Protein AF-A0A2E7U1V6-F1 (afdb_monomer)

Solvent-accessible surface area (backbone atoms only — not comparable to full-atom values): 4729 Å² total; per-residue (Å²): 133,84,69,40,27,31,37,36,37,22,34,71,88,67,53,79,44,81,80,42,71,76,34,55,90,45,71,67,47,52,49,52,53,46,42,56,65,69,23,71,50,25,77,71,49,49,34,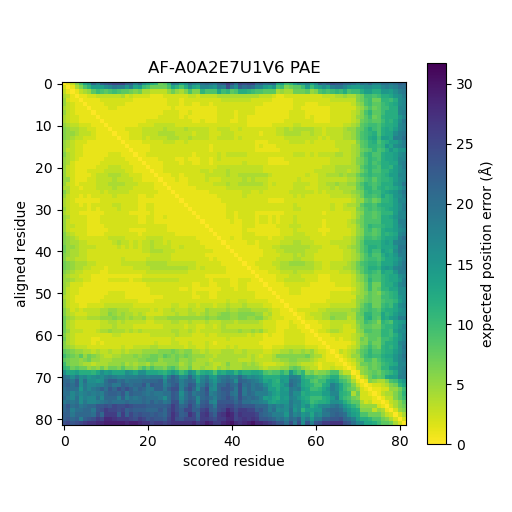38,34,39,40,30,24,40,86,85,68,48,77,68,33,33,35,44,76,92,37,76,80,40,78,59,72,69,68,64,55,62,74,72,74,121

Mean predicted aligned error: 6.12 Å

Nearest PDB structures (foldseek):
  5d1p-assembly1_B  TM=3.878E-01  e=1.481E+00  Methanothermobacter thermautotrophicus str. Delta H
  2z3j-assembly1_D  TM=4.479E-01  e=1.881E+00  Aspergillus terreus
  3oj6-assembly1_C  TM=4.446E-01  e=4.345E+00  Coccidioides immitis
  5u75-assembly1_A  TM=4.687E-01  e=2.120E+00  Staphylococcus aureus
  4irc-assembly1_F  TM=4.243E-01  e=4.345E+00  Escherichia coli K-12

Secondary structure (DSSP, 8-state):
---EEEEEEEETT--EEEEEEEEESSHHH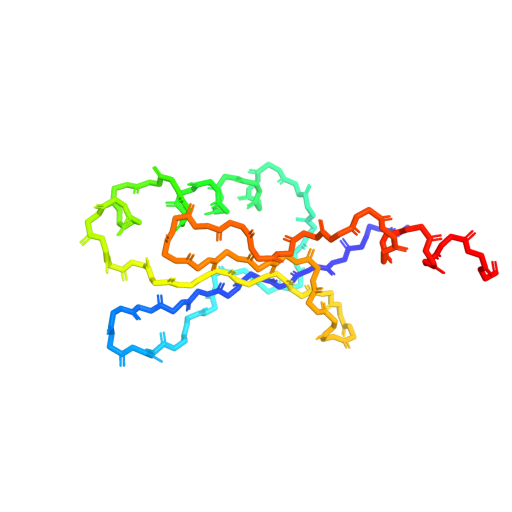HHHHHHHHHSHHHHTTSEEEEEEEETT--EEEEEETTEEEE--HHHHHHTT--

Sequence (82 aa):
MSNLYNLFWWDKDGNQHNELERHPLDDTFKSAMARLTRGPAAMMGAVQKVMVTDMDDFTNYLWEDGRLIFPTEEQMKSRGKG

Structure (mmCIF, N/CA/C/O backbone):
data_AF-A0A2E7U1V6-F1
#
_entry.id   AF-A0A2E7U1V6-F1
#
loop_
_atom_site.group_PDB
_atom_site.id
_atom_site.type_symbol
_atom_site.label_atom_id
_atom_site.label_alt_id
_atom_site.label_comp_id
_atom_site.label_asym_id
_atom_site.label_entity_id
_atom_site.label_seq_id
_atom_site.pdbx_PDB_ins_code
_atom_site.Cartn_x
_atom_site.Cartn_y
_atom_site.Cartn_z
_atom_site.occupancy
_atom_site.B_iso_or_equiv
_atom_site.auth_seq_id
_atom_site.auth_comp_id
_atom_site.auth_asym_id
_atom_site.auth_atom_id
_atom_site.pdbx_PDB_model_num
ATOM 1 N N . MET A 1 1 ? 12.305 0.080 -19.768 1.00 54.91 1 MET A N 1
ATOM 2 C CA . MET A 1 1 ? 12.589 0.074 -18.318 1.00 54.91 1 MET A CA 1
ATOM 3 C C . MET A 1 1 ? 11.262 -0.119 -17.616 1.00 54.91 1 MET A C 1
ATOM 5 O O . MET A 1 1 ? 10.310 0.542 -18.009 1.00 54.91 1 MET A O 1
ATOM 9 N N . SER A 1 2 ? 11.162 -1.056 -16.677 1.00 70.06 2 SER A N 1
ATOM 10 C CA . SER A 1 2 ? 9.950 -1.192 -15.863 1.00 70.06 2 SER A CA 1
ATOM 11 C C . SER A 1 2 ? 9.957 -0.101 -14.798 1.00 70.06 2 SER A C 1
ATOM 13 O O . SER A 1 2 ? 10.978 0.084 -14.139 1.00 70.06 2 SER A O 1
ATOM 15 N N . ASN A 1 3 ? 8.848 0.621 -14.642 1.00 85.69 3 ASN A N 1
ATOM 16 C CA . ASN A 1 3 ? 8.697 1.578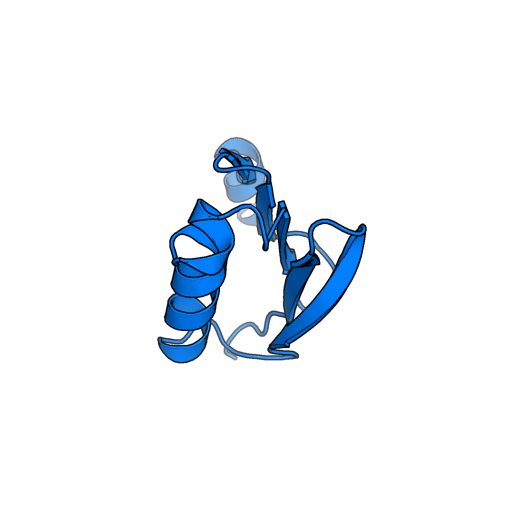 -13.548 1.00 85.69 3 ASN A CA 1
ATOM 17 C C . ASN A 1 3 ? 8.712 0.821 -12.213 1.00 85.69 3 ASN A C 1
ATOM 19 O O . ASN A 1 3 ? 8.099 -0.246 -12.100 1.00 85.69 3 ASN A O 1
ATOM 23 N N . LEU A 1 4 ? 9.430 1.365 -11.232 1.00 93.94 4 LEU A N 1
ATOM 24 C CA . LEU A 1 4 ? 9.540 0.813 -9.885 1.00 93.94 4 LEU A CA 1
ATOM 25 C C . LEU A 1 4 ? 8.707 1.647 -8.917 1.00 93.94 4 LEU A C 1
ATOM 27 O O . LEU A 1 4 ? 8.572 2.859 -9.092 1.00 93.94 4 LEU A O 1
ATOM 31 N N . TYR A 1 5 ? 8.166 0.978 -7.907 1.00 94.62 5 TYR A N 1
ATOM 32 C CA . TYR A 1 5 ? 7.261 1.564 -6.932 1.00 94.62 5 TYR A CA 1
ATOM 33 C C . TYR A 1 5 ? 7.602 1.092 -5.523 1.00 94.62 5 TYR A C 1
ATOM 35 O O . TYR A 1 5 ? 8.206 0.033 -5.331 1.00 94.62 5 TYR A O 1
ATOM 43 N N . ASN A 1 6 ? 7.162 1.870 -4.543 1.00 96.19 6 ASN A N 1
ATOM 44 C CA . ASN A 1 6 ? 7.197 1.512 -3.135 1.00 96.19 6 ASN A CA 1
ATOM 45 C C . ASN A 1 6 ? 5.771 1.279 -2.635 1.00 96.19 6 ASN A C 1
ATOM 47 O O . ASN A 1 6 ? 4.851 1.989 -3.042 1.00 96.19 6 ASN A O 1
ATOM 51 N N . LEU A 1 7 ? 5.588 0.302 -1.752 1.00 97.38 7 LEU A N 1
ATOM 52 C CA . LEU A 1 7 ? 4.324 -0.017 -1.099 1.00 97.38 7 LEU A CA 1
ATOM 53 C C . LEU A 1 7 ? 4.486 0.159 0.407 1.00 97.38 7 LEU A C 1
ATOM 55 O O . LEU A 1 7 ? 5.225 -0.577 1.059 1.00 97.38 7 LEU A O 1
ATOM 59 N N . PHE A 1 8 ? 3.743 1.109 0.956 1.00 97.69 8 PHE A N 1
ATOM 60 C CA . PHE A 1 8 ? 3.699 1.389 2.382 1.00 97.69 8 PHE A CA 1
ATOM 61 C C . PHE A 1 8 ? 2.316 1.096 2.940 1.00 97.69 8 PHE A C 1
ATOM 63 O O . PHE A 1 8 ? 1.307 1.226 2.240 1.00 97.69 8 PHE A O 1
ATOM 70 N N . TRP A 1 9 ? 2.257 0.765 4.222 1.00 98.00 9 TRP A N 1
ATOM 71 C CA . TRP A 1 9 ? 1.000 0.673 4.948 1.00 98.00 9 TRP A CA 1
ATOM 72 C C . TRP A 1 9 ? 1.144 1.168 6.381 1.00 98.00 9 TRP A C 1
ATOM 74 O O . TRP A 1 9 ? 2.246 1.221 6.917 1.00 98.00 9 TRP A O 1
ATOM 84 N N . TRP A 1 10 ? 0.026 1.562 6.981 1.00 98.12 10 TRP A N 1
ATOM 85 C CA . TRP A 1 10 ? -0.032 2.013 8.365 1.00 98.12 10 TRP A CA 1
ATOM 86 C C . TRP A 1 10 ? -0.927 1.093 9.170 1.00 98.12 10 TRP A C 1
ATOM 88 O O . TRP A 1 10 ? -2.001 0.697 8.700 1.00 98.12 10 TRP A O 1
ATOM 98 N N . ASP A 1 11 ? -0.483 0.772 10.378 1.00 97.00 11 ASP A N 1
ATOM 99 C CA . ASP A 1 11 ? -1.297 0.046 11.341 1.00 97.00 11 ASP A CA 1
ATOM 100 C C . ASP A 1 11 ? -2.283 0.967 12.082 1.00 97.00 11 ASP A C 1
ATOM 102 O O . ASP A 1 11 ? -2.319 2.185 11.888 1.00 97.00 11 ASP A O 1
ATOM 106 N N . LYS A 1 12 ? -3.112 0.365 12.938 1.00 94.31 12 LYS A N 1
ATOM 107 C CA . LYS A 1 12 ? -4.083 1.071 13.791 1.00 94.31 12 LYS A CA 1
ATOM 108 C C . LYS A 1 12 ? -3.467 2.060 14.784 1.00 94.31 12 LYS A C 1
ATOM 110 O O . LYS A 1 12 ? -4.173 2.946 15.254 1.00 94.31 12 LYS A O 1
ATOM 115 N N . ASP A 1 13 ? -2.188 1.896 15.105 1.00 96.12 13 ASP A N 1
ATOM 116 C CA . ASP A 1 13 ? -1.464 2.748 16.045 1.00 96.12 13 ASP A CA 1
ATOM 117 C C . ASP A 1 13 ? -0.743 3.893 15.301 1.00 96.12 13 ASP A C 1
ATOM 119 O O . ASP A 1 13 ? -0.104 4.743 15.919 1.00 96.12 13 ASP A O 1
ATOM 123 N N . GLY A 1 14 ? -0.883 3.951 13.970 1.00 95.19 14 GLY A N 1
ATOM 124 C CA . GLY A 1 14 ? -0.308 4.982 13.115 1.00 95.19 14 GLY A CA 1
ATOM 125 C C . GLY A 1 14 ? 1.148 4.728 12.731 1.00 95.19 14 GLY A C 1
ATOM 126 O O . GLY A 1 14 ? 1.775 5.619 12.155 1.00 95.19 14 GLY A O 1
ATOM 127 N N . ASN A 1 15 ? 1.702 3.540 13.001 1.00 97.69 15 ASN A N 1
ATOM 128 C CA . ASN A 1 15 ? 3.068 3.229 12.587 1.00 97.69 15 ASN A CA 1
ATOM 129 C C . ASN A 1 15 ? 3.104 2.879 11.101 1.00 97.69 15 ASN A C 1
ATOM 131 O O . ASN A 1 15 ? 2.299 2.078 10.624 1.00 97.69 15 ASN A O 1
ATOM 135 N N . GLN A 1 16 ? 4.066 3.460 10.385 1.00 97.56 16 GLN A N 1
ATOM 136 C CA . GLN A 1 16 ? 4.318 3.154 8.983 1.00 97.56 16 GLN A CA 1
ATOM 137 C C . GLN A 1 16 ? 5.199 1.911 8.846 1.00 97.56 16 GLN A C 1
ATOM 139 O O . GLN A 1 16 ? 6.238 1.795 9.494 1.00 97.56 16 GLN A O 1
ATOM 144 N N . HIS A 1 17 ? 4.831 1.045 7.910 1.00 97.81 17 HIS A N 1
ATOM 145 C CA . HIS A 1 17 ? 5.557 -0.158 7.529 1.00 97.81 17 HIS A CA 1
ATOM 146 C C . HIS A 1 17 ? 5.875 -0.112 6.033 1.00 97.81 17 HIS A C 1
ATOM 148 O O . HIS A 1 17 ? 5.059 0.336 5.222 1.00 97.81 17 HIS A O 1
ATOM 154 N N . ASN A 1 18 ? 7.070 -0.573 5.667 1.00 97.00 18 ASN A N 1
ATOM 155 C CA . ASN A 1 18 ? 7.478 -0.749 4.276 1.00 97.00 18 ASN A CA 1
ATOM 156 C C . ASN A 1 18 ? 7.267 -2.215 3.887 1.00 97.00 18 ASN A C 1
ATOM 158 O O . ASN A 1 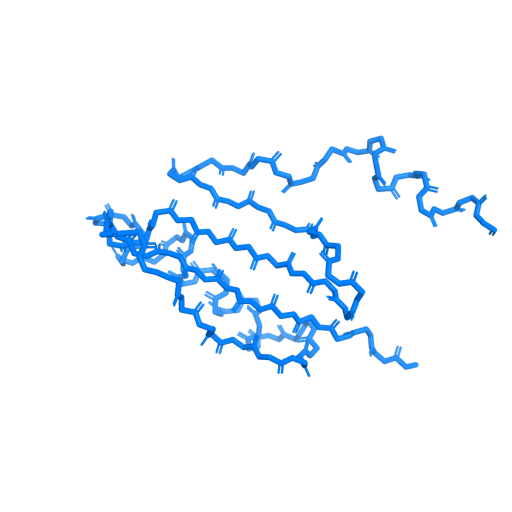18 ? 7.898 -3.102 4.457 1.00 97.00 18 ASN A O 1
ATOM 162 N N . GLU A 1 19 ? 6.351 -2.459 2.956 1.00 97.50 19 GLU A N 1
ATOM 163 C CA . GLU A 1 19 ? 6.032 -3.805 2.478 1.00 97.50 19 GLU A CA 1
ATOM 164 C C . GLU A 1 19 ? 6.935 -4.202 1.307 1.00 97.50 19 GLU A C 1
ATOM 166 O O . GLU A 1 19 ? 7.465 -5.311 1.282 1.00 97.50 19 GLU A O 1
ATOM 171 N N . LEU A 1 20 ? 7.104 -3.300 0.335 1.00 97.31 20 LEU A N 1
ATOM 172 C CA . LEU A 1 20 ? 7.945 -3.491 -0.846 1.00 97.31 20 LEU A CA 1
ATOM 173 C C . LEU A 1 20 ? 8.624 -2.172 -1.209 1.00 97.31 20 LEU A C 1
ATOM 175 O O . LEU A 1 20 ? 7.965 -1.138 -1.303 1.00 97.31 20 LEU A O 1
ATOM 179 N N . GLU A 1 21 ? 9.917 -2.231 -1.512 1.00 96.19 21 GLU A N 1
ATOM 180 C CA . GLU A 1 21 ? 10.710 -1.084 -1.951 1.00 96.19 21 GLU A CA 1
ATOM 181 C C . GLU A 1 21 ? 11.288 -1.339 -3.346 1.00 96.19 21 GLU A C 1
ATOM 183 O O . GLU A 1 21 ? 11.785 -2.433 -3.625 1.00 96.19 21 GLU A O 1
ATOM 188 N N . ARG A 1 22 ? 11.247 -0.319 -4.215 1.00 94.88 22 ARG A N 1
ATOM 189 C CA . ARG A 1 22 ? 11.831 -0.339 -5.568 1.00 94.88 22 ARG A CA 1
ATOM 190 C C . ARG A 1 22 ? 11.414 -1.578 -6.360 1.00 94.88 22 ARG A C 1
ATOM 192 O O . ARG A 1 22 ? 12.241 -2.241 -6.987 1.00 94.88 22 ARG A O 1
ATOM 199 N N . HIS A 1 23 ? 10.126 -1.896 -6.321 1.00 95.06 23 HIS A N 1
ATOM 200 C CA . HIS A 1 23 ? 9.588 -3.139 -6.857 1.00 95.06 23 HIS A CA 1
ATOM 201 C C . HIS A 1 23 ? 8.717 -2.876 -8.097 1.00 95.06 23 HIS A C 1
ATOM 203 O O . HIS A 1 23 ? 7.985 -1.882 -8.128 1.00 95.06 23 HIS A O 1
ATOM 209 N N . PRO A 1 24 ? 8.787 -3.712 -9.149 1.00 94.00 24 PRO A N 1
ATOM 210 C CA . PRO A 1 24 ? 7.892 -3.578 -10.297 1.00 94.00 24 PRO A CA 1
ATOM 211 C C . PRO A 1 24 ? 6.435 -3.900 -9.916 1.00 94.00 24 PRO A C 1
ATOM 213 O O . PRO A 1 24 ? 6.185 -4.640 -8.970 1.00 94.00 24 PRO A O 1
ATOM 216 N N . LEU A 1 25 ? 5.461 -3.402 -10.692 1.00 90.56 25 LEU A N 1
ATOM 217 C CA . LEU A 1 25 ? 4.032 -3.752 -10.546 1.00 90.56 25 LEU A CA 1
ATOM 218 C C . LEU A 1 25 ? 3.705 -5.152 -11.097 1.00 90.56 25 LEU A C 1
ATOM 220 O O . LEU A 1 25 ? 2.859 -5.319 -11.983 1.00 90.56 25 LEU A O 1
ATOM 224 N N . ASP A 1 26 ? 4.399 -6.162 -10.591 1.00 93.38 26 ASP A N 1
ATOM 225 C CA . ASP A 1 26 ? 4.171 -7.562 -10.924 1.00 93.38 26 ASP A CA 1
ATOM 226 C C . ASP A 1 26 ? 3.082 -8.198 -10.037 1.00 93.38 26 ASP A C 1
ATOM 228 O O . ASP A 1 26 ? 2.353 -7.522 -9.301 1.00 93.38 26 ASP A O 1
ATOM 232 N N . ASP A 1 27 ? 2.921 -9.515 -10.142 1.00 95.00 27 ASP A N 1
ATOM 233 C CA . ASP A 1 27 ? 1.895 -10.239 -9.392 1.00 95.00 27 ASP A CA 1
ATOM 234 C C . ASP A 1 27 ? 2.190 -10.293 -7.888 1.00 95.00 27 ASP A C 1
ATOM 236 O O . ASP A 1 27 ? 1.252 -10.316 -7.088 1.00 95.00 27 ASP A O 1
ATOM 240 N N . THR A 1 28 ? 3.463 -10.225 -7.487 1.00 95.50 28 THR A N 1
ATOM 241 C CA . THR A 1 28 ? 3.858 -10.117 -6.077 1.00 95.50 28 THR A CA 1
ATOM 242 C C . THR A 1 28 ? 3.358 -8.797 -5.506 1.00 95.50 28 THR A C 1
ATOM 244 O O . THR A 1 28 ? 2.689 -8.783 -4.470 1.00 95.50 28 THR A O 1
ATOM 247 N N . PHE A 1 29 ? 3.589 -7.695 -6.226 1.00 95.56 29 PHE A N 1
ATOM 248 C CA . PHE A 1 29 ? 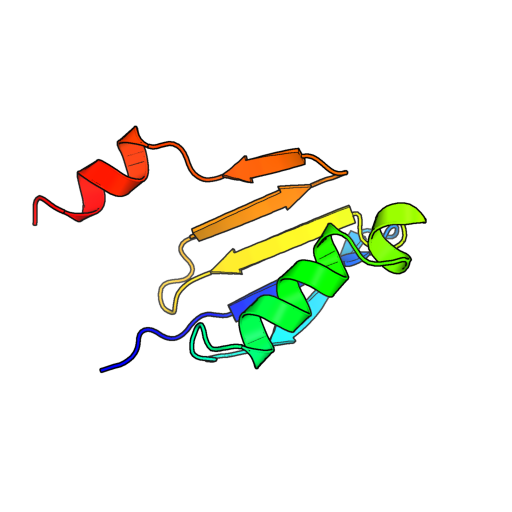3.129 -6.369 -5.820 1.00 95.56 29 PHE A CA 1
ATOM 249 C C . PHE A 1 29 ? 1.604 -6.300 -5.706 1.00 95.56 29 PHE A C 1
ATOM 251 O O . PHE A 1 29 ? 1.056 -5.859 -4.693 1.00 95.56 29 PHE A O 1
ATOM 258 N N . LYS A 1 30 ? 0.896 -6.781 -6.735 1.00 93.56 30 LYS A N 1
ATOM 259 C CA . LYS A 1 30 ? -0.576 -6.795 -6.757 1.00 93.56 30 LYS A CA 1
ATOM 260 C C . LYS A 1 30 ? -1.150 -7.662 -5.638 1.00 93.56 30 LYS A C 1
ATOM 262 O O . LYS A 1 30 ? -2.143 -7.277 -5.022 1.00 93.56 30 LYS A O 1
ATOM 267 N N . SER A 1 31 ? -0.525 -8.806 -5.356 1.00 96.62 31 SER A N 1
ATOM 268 C CA . SER A 1 31 ? -0.921 -9.694 -4.261 1.00 96.62 31 SER A CA 1
ATOM 269 C C . SER A 1 31 ? -0.745 -9.021 -2.896 1.00 96.62 31 SER A C 1
ATOM 271 O O . SER A 1 31 ? -1.672 -9.031 -2.082 1.00 96.62 31 SER A O 1
ATOM 273 N N . ALA A 1 32 ? 0.388 -8.348 -2.666 1.00 97.25 32 ALA A N 1
ATOM 274 C CA . ALA A 1 32 ? 0.635 -7.592 -1.439 1.00 97.25 32 ALA A CA 1
ATOM 275 C C . ALA A 1 32 ? -0.396 -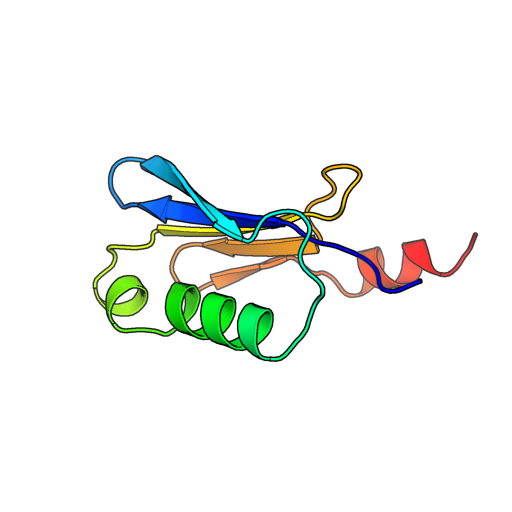6.466 -1.246 1.00 97.25 32 ALA A C 1
ATOM 277 O O . ALA A 1 32 ? -1.021 -6.374 -0.187 1.00 97.25 32 ALA A O 1
ATOM 278 N N . MET A 1 33 ? -0.667 -5.678 -2.293 1.00 95.38 33 MET A N 1
ATOM 279 C CA . MET A 1 33 ? -1.718 -4.655 -2.266 1.00 95.38 33 MET A CA 1
ATOM 280 C C . MET A 1 33 ? -3.096 -5.242 -1.943 1.00 95.38 33 MET A C 1
ATOM 282 O O . MET A 1 33 ? -3.816 -4.707 -1.097 1.00 95.38 33 MET A O 1
ATOM 286 N N . ALA A 1 34 ? -3.485 -6.341 -2.594 1.00 95.00 34 ALA A N 1
ATOM 287 C CA . ALA A 1 34 ? -4.771 -6.988 -2.351 1.00 95.00 34 ALA A CA 1
ATOM 288 C C . ALA A 1 34 ? -4.882 -7.497 -0.905 1.00 95.00 34 ALA A C 1
ATOM 290 O O . ALA A 1 34 ? -5.909 -7.294 -0.257 1.00 95.00 34 ALA A O 1
ATOM 291 N N . ARG A 1 35 ? -3.810 -8.088 -0.364 1.00 96.94 35 ARG A N 1
ATOM 292 C CA . ARG A 1 35 ? -3.744 -8.544 1.031 1.00 96.94 35 ARG A CA 1
ATOM 293 C C . ARG A 1 35 ? -3.900 -7.389 2.020 1.00 96.94 35 ARG A C 1
ATOM 295 O O . ARG A 1 35 ? -4.644 -7.526 2.987 1.00 96.94 35 ARG A O 1
ATOM 302 N N . LEU A 1 36 ? -3.240 -6.261 1.773 1.00 97.12 36 LEU A N 1
ATOM 303 C CA . LEU A 1 36 ? -3.260 -5.105 2.673 1.00 97.12 36 LEU A CA 1
ATOM 304 C C . LEU A 1 36 ? -4.551 -4.283 2.594 1.00 97.12 36 LEU A C 1
ATOM 306 O O . LEU A 1 36 ? -4.889 -3.608 3.555 1.00 97.12 36 LEU A O 1
ATOM 310 N N . THR A 1 37 ? -5.282 -4.344 1.479 1.00 95.69 37 THR A N 1
ATOM 311 C CA . THR A 1 37 ? -6.510 -3.546 1.278 1.00 95.69 37 THR A CA 1
ATOM 312 C C . THR A 1 37 ? -7.800 -4.355 1.411 1.00 95.69 37 THR A C 1
ATOM 314 O O . THR A 1 37 ? -8.865 -3.784 1.640 1.00 95.69 37 THR A O 1
ATOM 317 N N . ARG A 1 38 ? -7.736 -5.683 1.241 1.00 94.38 38 ARG A N 1
ATOM 318 C CA . ARG A 1 38 ? -8.905 -6.587 1.240 1.00 94.38 38 ARG A CA 1
ATOM 319 C C . ARG A 1 38 ? -8.695 -7.873 2.042 1.00 94.38 38 ARG A C 1
ATOM 321 O O . ARG A 1 38 ? -9.610 -8.685 2.138 1.00 94.38 38 ARG A O 1
ATOM 328 N N . GLY A 1 39 ? -7.499 -8.099 2.581 1.00 95.06 39 GLY A N 1
ATOM 329 C CA . GLY A 1 39 ? -7.210 -9.277 3.392 1.00 95.06 39 GLY A CA 1
ATOM 330 C C . GLY A 1 39 ? -7.759 -9.170 4.820 1.00 95.06 39 GLY A C 1
ATOM 331 O O . GLY A 1 39 ? -8.255 -8.117 5.227 1.00 95.06 39 GLY A O 1
ATOM 332 N N . PRO A 1 40 ? -7.635 -10.245 5.620 1.00 95.94 40 PRO A N 1
ATOM 333 C CA . PRO A 1 40 ? -8.142 -10.285 6.993 1.00 95.94 40 PRO A CA 1
ATOM 334 C C . PRO A 1 40 ? -7.654 -9.131 7.871 1.00 95.94 40 PRO A C 1
ATOM 336 O O . PRO A 1 40 ? -8.441 -8.568 8.620 1.00 95.94 40 PRO A O 1
ATOM 339 N N . ALA A 1 41 ? -6.389 -8.722 7.730 1.00 93.31 41 ALA A N 1
ATOM 340 C CA . ALA A 1 41 ? -5.831 -7.609 8.495 1.00 93.31 41 ALA A CA 1
ATOM 341 C C . ALA A 1 41 ? -6.534 -6.272 8.192 1.00 93.31 41 ALA A C 1
ATOM 343 O O . ALA A 1 41 ? -6.811 -5.511 9.114 1.00 93.31 41 ALA A O 1
ATOM 344 N N . ALA A 1 42 ? -6.889 -6.013 6.930 1.00 94.38 42 ALA A N 1
ATOM 345 C CA . ALA A 1 42 ? -7.678 -4.842 6.552 1.00 94.38 42 ALA A CA 1
ATOM 346 C C . ALA A 1 42 ? -9.108 -4.933 7.108 1.00 94.38 42 ALA A C 1
ATOM 348 O O . ALA A 1 42 ? -9.597 -3.995 7.725 1.00 94.38 42 ALA A O 1
ATOM 349 N N . MET A 1 43 ? -9.757 -6.096 6.962 1.00 93.56 43 MET A N 1
ATOM 350 C CA . MET A 1 43 ? -11.130 -6.323 7.442 1.00 93.56 43 MET A CA 1
ATOM 351 C C . MET A 1 43 ? -11.264 -6.227 8.967 1.00 93.56 43 MET A C 1
ATOM 353 O O . MET A 1 43 ? -12.316 -5.853 9.474 1.00 93.56 43 MET A O 1
ATOM 357 N N . MET A 1 44 ? -10.203 -6.560 9.701 1.00 94.44 44 MET A N 1
ATOM 358 C CA . MET A 1 44 ? -10.139 -6.440 11.158 1.00 94.44 44 MET A CA 1
ATOM 359 C C . MET A 1 44 ? -9.683 -5.049 11.630 1.00 94.44 44 MET A C 1
ATOM 361 O O . MET A 1 44 ? -9.516 -4.847 12.831 1.00 94.44 44 MET A O 1
ATOM 365 N N . GLY A 1 45 ? -9.436 -4.107 10.712 1.00 93.31 45 GLY A N 1
ATOM 366 C CA . GLY A 1 45 ? -8.958 -2.760 11.034 1.00 93.31 45 GLY A CA 1
ATOM 367 C C . GLY A 1 45 ? -7.507 -2.706 11.526 1.00 93.31 45 GLY A C 1
ATOM 368 O O . GLY A 1 45 ? 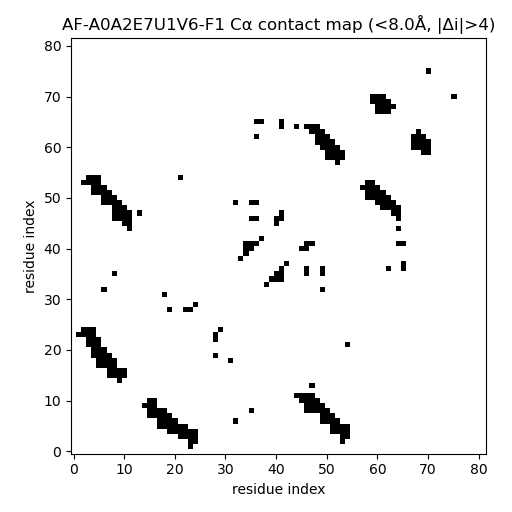-7.091 -1.705 12.102 1.00 93.31 45 GLY A O 1
ATOM 369 N N . ALA A 1 46 ? -6.716 -3.764 11.326 1.00 95.00 46 ALA A N 1
ATOM 370 C CA . ALA A 1 46 ? -5.294 -3.761 11.667 1.00 95.00 46 ALA A CA 1
ATOM 371 C C . ALA A 1 46 ? -4.456 -2.954 10.662 1.00 95.00 46 ALA A C 1
ATOM 373 O O . ALA A 1 46 ? -3.415 -2.430 11.045 1.00 95.00 46 ALA A O 1
ATOM 374 N N . VAL A 1 47 ? -4.917 -2.831 9.412 1.00 97.44 47 VAL A N 1
ATOM 375 C CA . VAL A 1 47 ? -4.342 -1.939 8.393 1.00 97.44 47 VAL A CA 1
ATOM 376 C C . VAL A 1 47 ? -5.294 -0.766 8.183 1.00 97.44 47 VAL A C 1
ATOM 378 O O . VAL A 1 47 ? -6.435 -0.974 7.782 1.00 97.44 47 VAL A O 1
ATOM 381 N N . GLN A 1 48 ? -4.828 0.453 8.448 1.00 96.56 48 GLN A N 1
ATOM 382 C CA . GLN A 1 48 ? -5.629 1.679 8.336 1.00 96.56 48 GLN A CA 1
ATOM 383 C C . GLN A 1 48 ? -5.449 2.375 6.991 1.00 96.56 48 GLN A C 1
ATOM 385 O O . GLN A 1 48 ? -6.392 2.943 6.448 1.00 96.56 48 GLN A O 1
ATOM 390 N N . LYS A 1 49 ? -4.233 2.321 6.442 1.00 97.19 49 LYS A N 1
ATOM 391 C CA . LYS A 1 49 ? -3.860 3.037 5.222 1.00 97.19 49 LYS A CA 1
ATOM 392 C C . LYS A 1 49 ? -2.861 2.231 4.410 1.00 97.19 49 LYS A C 1
ATOM 394 O O . LYS A 1 49 ? -2.003 1.562 4.976 1.00 97.19 49 LYS A O 1
ATOM 399 N N . VAL A 1 50 ? -2.953 2.329 3.089 1.00 97.25 50 VAL A N 1
ATOM 400 C CA . VAL A 1 50 ? -2.023 1.735 2.123 1.00 97.25 50 VAL A CA 1
ATOM 401 C C . VAL A 1 50 ? -1.693 2.783 1.069 1.00 97.25 50 VAL A C 1
ATOM 403 O O . VAL A 1 50 ? -2.594 3.392 0.493 1.00 97.25 50 VAL A O 1
ATOM 406 N N . MET A 1 51 ? -0.408 2.989 0.802 1.00 95.81 51 MET A N 1
ATOM 407 C CA . MET A 1 51 ? 0.085 4.001 -0.128 1.00 95.81 51 MET A CA 1
ATOM 408 C C . MET A 1 51 ? 1.089 3.385 -1.093 1.00 95.81 51 MET A C 1
ATOM 410 O O . MET A 1 51 ? 1.992 2.668 -0.670 1.00 95.81 51 MET A O 1
ATOM 414 N N . VAL A 1 52 ? 0.946 3.695 -2.380 1.00 94.94 52 VAL A N 1
ATOM 415 C CA . VAL A 1 52 ? 1.947 3.360 -3.397 1.00 94.94 52 VAL A CA 1
ATOM 416 C C . VAL A 1 52 ? 2.576 4.639 -3.903 1.00 94.94 52 VAL A C 1
ATOM 418 O O . VAL A 1 52 ? 1.846 5.536 -4.333 1.00 94.94 52 VAL A O 1
ATOM 421 N N . THR A 1 53 ? 3.904 4.706 -3.904 1.00 92.62 53 THR A N 1
ATOM 422 C CA . THR A 1 53 ? 4.647 5.805 -4.529 1.00 92.62 53 THR A CA 1
ATOM 423 C C . THR A 1 53 ? 5.512 5.312 -5.678 1.00 92.62 53 THR A C 1
ATOM 425 O O . THR A 1 53 ? 5.872 4.137 -5.721 1.00 92.62 53 THR A O 1
ATOM 428 N N . ASP A 1 54 ? 5.803 6.185 -6.642 1.00 90.81 54 ASP A N 1
ATOM 429 C CA . ASP A 1 54 ? 6.884 5.938 -7.599 1.00 90.81 54 ASP A CA 1
ATOM 430 C C . ASP A 1 54 ? 8.237 6.363 -7.004 1.00 90.81 54 ASP A C 1
ATOM 432 O O . ASP A 1 54 ? 8.342 6.723 -5.830 1.00 90.81 54 ASP A O 1
ATOM 436 N N . MET A 1 55 ? 9.288 6.272 -7.816 1.00 89.81 55 MET A N 1
ATOM 437 C CA . MET A 1 55 ? 10.659 6.583 -7.411 1.00 89.81 55 MET A CA 1
ATOM 438 C C . MET A 1 55 ? 10.919 8.067 -7.124 1.00 89.81 55 MET A C 1
ATOM 440 O O . MET A 1 55 ? 11.953 8.372 -6.535 1.00 89.81 55 MET A O 1
ATOM 444 N N . ASP A 1 56 ? 10.002 8.955 -7.514 1.00 86.56 56 ASP A N 1
ATOM 445 C CA . ASP A 1 56 ? 10.064 10.398 -7.260 1.00 86.56 56 ASP A CA 1
ATOM 446 C C . ASP A 1 56 ? 9.124 10.801 -6.101 1.00 86.56 56 ASP A C 1
ATOM 448 O O . ASP A 1 56 ? 8.746 11.964 -5.963 1.00 86.56 56 ASP A O 1
ATOM 452 N N . ASP A 1 57 ? 8.714 9.825 -5.281 1.00 81.88 57 ASP A N 1
ATOM 453 C CA . ASP A 1 57 ? 7.813 9.968 -4.132 1.00 81.88 57 ASP A CA 1
ATOM 454 C C . ASP A 1 57 ? 6.400 10.482 -4.464 1.00 81.88 57 ASP A C 1
ATOM 456 O O . ASP A 1 57 ? 5.626 10.844 -3.569 1.00 81.88 57 ASP A O 1
ATOM 460 N N . PHE A 1 58 ? 5.977 10.434 -5.732 1.00 86.62 58 PHE A N 1
ATOM 461 C CA . PHE A 1 58 ? 4.592 10.753 -6.067 1.00 86.62 58 PHE A CA 1
ATOM 462 C C . PHE A 1 58 ? 3.668 9.621 -5.637 1.00 86.62 58 PHE A C 1
ATOM 464 O O . PHE A 1 58 ? 3.857 8.459 -6.000 1.00 86.62 58 PHE A O 1
ATOM 471 N N . THR A 1 59 ? 2.603 9.964 -4.911 1.00 89.31 59 THR A N 1
ATOM 472 C CA . THR A 1 59 ? 1.558 9.002 -4.547 1.00 89.31 59 THR A CA 1
ATOM 473 C C . THR A 1 59 ? 0.740 8.626 -5.779 1.00 89.31 59 THR A C 1
ATOM 475 O O . THR A 1 59 ? 0.046 9.451 -6.367 1.00 89.31 59 THR A O 1
ATOM 478 N N . ASN A 1 60 ? 0.821 7.358 -6.164 1.00 86.62 60 ASN A N 1
ATOM 479 C CA . ASN A 1 60 ? 0.122 6.777 -7.307 1.00 86.62 60 ASN A CA 1
ATOM 480 C C . ASN A 1 60 ? -1.149 6.020 -6.889 1.00 86.62 60 ASN A C 1
ATOM 482 O O . ASN A 1 60 ? -2.047 5.815 -7.704 1.00 86.62 60 ASN A O 1
ATOM 486 N N . TYR A 1 61 ? -1.235 5.619 -5.621 1.00 91.19 61 TYR A N 1
ATOM 487 C CA . TYR A 1 61 ? -2.388 4.942 -5.037 1.00 91.19 61 TYR A CA 1
ATOM 488 C C . TYR A 1 61 ? -2.469 5.284 -3.554 1.00 91.19 61 TYR A C 1
ATOM 490 O O . TYR A 1 61 ? -1.454 5.251 -2.857 1.00 91.19 61 TYR A O 1
ATOM 498 N N . LEU A 1 62 ? -3.677 5.563 -3.074 1.00 93.75 62 LEU A N 1
ATOM 499 C CA . LEU A 1 62 ? -3.948 5.773 -1.659 1.00 93.75 62 LEU A CA 1
ATOM 500 C C . LEU A 1 62 ? -5.275 5.117 -1.302 1.00 93.75 62 LEU A C 1
ATOM 502 O O . LEU A 1 62 ? -6.323 5.495 -1.824 1.00 93.75 62 LEU A O 1
ATOM 506 N N . TRP A 1 63 ? -5.210 4.154 -0.397 1.00 95.06 63 TRP A N 1
ATOM 507 C CA . TRP A 1 63 ? -6.357 3.511 0.224 1.00 95.06 63 TRP A CA 1
ATOM 508 C C . TRP A 1 63 ? -6.336 3.799 1.720 1.00 95.06 63 TRP A C 1
ATOM 510 O O . TRP A 1 63 ? -5.274 3.749 2.338 1.00 95.06 63 TRP A O 1
ATOM 520 N N . GLU A 1 64 ? -7.497 4.090 2.290 1.00 94.25 64 GLU A N 1
ATOM 521 C CA . GLU A 1 64 ? -7.664 4.396 3.707 1.00 94.25 64 GLU A CA 1
ATOM 522 C C . GLU A 1 64 ? -9.049 3.936 4.163 1.00 94.25 64 GLU A C 1
ATOM 524 O O . GLU A 1 64 ? -10.048 4.245 3.509 1.00 94.25 64 GLU A O 1
ATOM 529 N N . ASP A 1 65 ? -9.094 3.155 5.242 1.00 87.31 65 ASP A N 1
ATOM 530 C CA . ASP A 1 65 ? -10.319 2.651 5.882 1.00 87.31 65 ASP A CA 1
ATOM 531 C C . ASP A 1 65 ? -11.385 2.132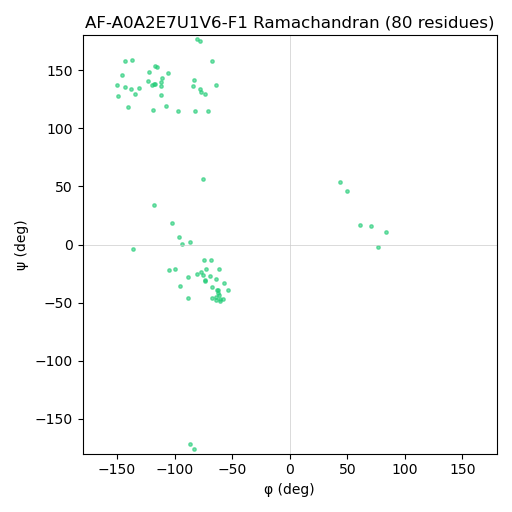 4.889 1.00 87.31 65 ASP A C 1
ATOM 533 O O . ASP A 1 65 ? -12.528 2.589 4.812 1.00 87.31 65 ASP A O 1
ATOM 537 N N . GLY A 1 66 ? -10.978 1.202 4.020 1.00 84.69 66 GLY A N 1
ATOM 538 C CA . GLY A 1 66 ? -11.872 0.583 3.036 1.00 84.69 66 GLY A CA 1
ATOM 539 C C . GLY A 1 66 ? -12.203 1.453 1.819 1.00 84.69 66 GLY A C 1
ATOM 540 O O . GLY A 1 66 ? -12.885 0.980 0.907 1.00 84.69 66 GLY A O 1
ATOM 541 N N . ARG A 1 67 ? -11.704 2.691 1.750 1.00 87.31 67 ARG A N 1
ATOM 542 C CA . ARG A 1 67 ? -11.960 3.626 0.650 1.00 87.31 67 ARG A CA 1
ATOM 543 C C . ARG A 1 67 ? -10.701 3.882 -0.158 1.00 87.31 67 ARG A C 1
ATOM 545 O O . ARG A 1 67 ? -9.621 4.108 0.373 1.00 87.31 67 ARG A O 1
ATOM 552 N N . LEU A 1 68 ? -10.859 3.887 -1.474 1.00 87.12 68 LEU A N 1
ATOM 553 C CA . LEU A 1 68 ? -9.826 4.367 -2.378 1.00 87.12 68 LEU A CA 1
ATOM 554 C C . LEU A 1 68 ? -9.922 5.896 -2.462 1.00 87.12 68 LEU A C 1
ATOM 556 O O . LEU A 1 68 ? -10.932 6.414 -2.931 1.00 87.12 68 LEU A O 1
ATOM 560 N N . ILE A 1 69 ? -8.894 6.605 -1.997 1.00 84.94 69 ILE A N 1
ATOM 561 C CA . ILE A 1 69 ? -8.814 8.076 -2.031 1.00 84.94 69 ILE A CA 1
ATOM 562 C C . ILE A 1 69 ? -8.201 8.560 -3.356 1.00 84.94 69 ILE A C 1
ATOM 564 O O . ILE A 1 69 ? -8.519 9.647 -3.831 1.00 84.94 69 ILE A O 1
ATOM 568 N N . PHE A 1 70 ? -7.347 7.747 -3.984 1.00 79.81 70 PHE A N 1
ATOM 569 C CA . PHE A 1 70 ? -6.640 8.075 -5.228 1.00 79.81 70 PHE A CA 1
ATOM 570 C C . PHE A 1 70 ? -6.652 6.852 -6.165 1.00 79.81 70 PHE A C 1
ATOM 572 O O . PHE A 1 70 ? -6.372 5.766 -5.657 1.00 79.81 70 PHE A O 1
ATOM 579 N N . PRO A 1 71 ? -6.952 6.951 -7.483 1.00 62.06 71 PRO A N 1
ATOM 580 C CA . PRO A 1 71 ? -6.674 8.089 -8.368 1.00 62.06 71 PRO A CA 1
ATOM 581 C C . PRO A 1 71 ? -7.910 8.702 -9.055 1.00 62.06 71 PRO A C 1
ATOM 583 O O . PRO A 1 71 ? -8.848 7.998 -9.426 1.00 62.06 71 PRO A O 1
ATOM 586 N N . THR A 1 72 ? -7.889 10.015 -9.307 1.00 54.00 72 THR A N 1
ATOM 587 C CA . THR A 1 72 ? -8.885 10.657 -10.186 1.00 54.00 72 THR A CA 1
ATOM 588 C C . THR A 1 72 ? -8.473 10.520 -11.659 1.00 54.00 72 THR A C 1
ATOM 590 O O . THR A 1 72 ? -7.291 10.628 -12.001 1.00 54.00 72 THR A O 1
ATOM 593 N N . GLU A 1 73 ? -9.439 10.296 -12.560 1.00 52.81 73 GLU A N 1
ATOM 594 C CA . GLU A 1 73 ? -9.181 10.182 -14.008 1.00 52.81 73 GLU A CA 1
ATOM 595 C C . GLU A 1 73 ? -8.487 11.422 -14.602 1.00 52.81 73 GLU A C 1
ATOM 597 O O . GLU A 1 73 ? -7.698 11.302 -15.540 1.00 52.81 73 GLU A O 1
ATOM 602 N N . GLU A 1 74 ? -8.778 12.618 -14.085 1.00 55.12 74 GLU A N 1
ATOM 603 C CA . GLU A 1 74 ? -8.214 13.878 -14.585 1.00 55.12 74 GLU A CA 1
ATOM 604 C C . GLU A 1 74 ? -6.706 13.987 -14.329 1.00 55.12 74 GLU A C 1
ATOM 606 O O . GLU A 1 74 ? -5.964 14.461 -15.191 1.00 55.12 74 GLU A O 1
ATOM 611 N N . GLN A 1 75 ? -6.231 13.482 -13.188 1.00 54.31 75 GLN A N 1
ATOM 612 C CA . GLN A 1 75 ? -4.816 13.533 -12.808 1.00 54.31 75 GLN A CA 1
ATOM 613 C C . GLN A 1 75 ? -3.980 12.441 -13.491 1.00 54.31 75 GLN A C 1
ATOM 615 O O . GLN A 1 75 ? -2.791 12.633 -13.734 1.00 54.31 75 GLN A O 1
ATOM 620 N N . MET A 1 76 ? -4.592 11.317 -13.878 1.00 54.97 76 MET A N 1
ATOM 621 C CA . MET A 1 76 ? -3.926 10.329 -14.736 1.00 54.97 76 MET A CA 1
ATOM 622 C C . MET A 1 76 ? -3.802 10.813 -16.192 1.00 54.97 76 MET A C 1
ATOM 624 O O . MET A 1 76 ? -2.813 10.503 -16.854 1.00 54.97 76 MET A O 1
ATOM 628 N N . LYS A 1 77 ? -4.751 11.628 -16.684 1.00 53.56 77 LYS A N 1
ATOM 629 C CA . LYS A 1 77 ? -4.724 12.211 -18.04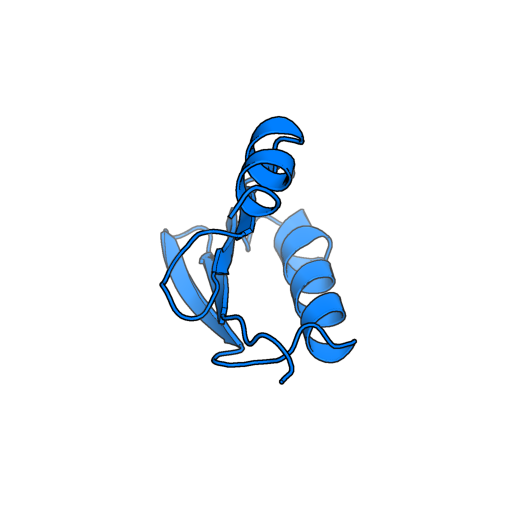2 1.00 53.56 77 LYS A CA 1
ATOM 630 C C . LYS A 1 77 ? -3.689 13.337 -18.206 1.00 53.56 77 LYS A C 1
ATOM 632 O O . LYS A 1 77 ? -3.152 13.496 -19.301 1.00 53.56 77 LYS A O 1
ATOM 637 N N . SER A 1 78 ? -3.369 14.102 -17.156 1.00 53.22 78 SER A N 1
ATOM 638 C CA . SER A 1 78 ? -2.376 15.193 -17.224 1.00 53.22 78 SER A CA 1
ATOM 639 C C . SER A 1 78 ? -0.920 14.713 -17.320 1.00 53.22 78 SER A C 1
ATOM 641 O O . SER A 1 78 ? -0.083 15.442 -17.846 1.00 53.22 78 SER A O 1
ATOM 643 N N . ARG A 1 79 ? -0.616 13.471 -16.912 1.00 53.28 79 ARG A N 1
ATOM 644 C CA . ARG A 1 79 ? 0.718 12.853 -17.082 1.00 53.28 79 ARG A CA 1
ATOM 645 C C . ARG A 1 79 ? 1.024 12.423 -18.527 1.00 53.28 79 ARG A C 1
ATOM 647 O O . ARG A 1 79 ? 2.173 12.137 -18.831 1.00 53.28 79 ARG A O 1
ATOM 654 N N . GLY A 1 80 ? 0.026 12.383 -19.416 1.00 49.00 80 GLY A N 1
ATOM 655 C CA . GLY A 1 80 ? 0.178 11.971 -20.821 1.00 49.00 80 GLY A CA 1
ATOM 656 C C . GLY A 1 80 ? 0.372 13.110 -21.832 1.00 49.00 80 GLY A C 1
ATOM 657 O O . GLY A 1 80 ? 0.327 12.851 -23.030 1.00 49.00 80 GLY A O 1
ATOM 658 N N . LYS A 1 81 ? 0.526 14.364 -21.380 1.00 43.97 81 LYS A N 1
ATOM 659 C CA . LYS A 1 81 ? 0.692 15.553 -22.245 1.00 43.97 81 LYS A CA 1
ATOM 660 C C . LYS A 1 81 ? 2.043 16.264 -22.054 1.00 43.97 81 LYS A C 1
ATOM 662 O O . LYS A 1 81 ? 2.097 17.490 -22.133 1.00 43.97 81 LYS A O 1
ATOM 667 N N . GLY A 1 82 ? 3.096 15.498 -21.766 1.00 40.25 82 GLY A N 1
ATOM 668 C CA . GLY A 1 82 ? 4.490 15.951 -21.850 1.00 40.25 82 GLY A CA 1
ATOM 669 C C . GLY A 1 82 ? 5.066 15.675 -23.228 1.00 40.25 82 GLY A C 1
ATOM 670 O O . GLY A 1 82 ? 4.801 14.563 -23.736 1.00 40.25 82 GLY A O 1
#

Radius of gyration: 13.14 Å; Cα contacts (8 Å, |Δi|>4): 145; chains: 1; bounding box: 24×26×38 Å

pLDDT: mean 86.79, std 15.75, range [40.25, 98.12]

Foldseek 3Di:
DAWFKWKWWAFPVGDIDTPDGRHGPDPVVVVVVCCLQPNPCLVVRRTAKMFMATPVRDTQWIDGNNDTPDDDPVVVVVVPPD